Protein AF-A0A2V6WYW8-F1 (afdb_monomer)

Mean predicted aligned error: 4.52 Å

Foldseek 3Di:
DQDDDQADPPPRHGWDWDADPNDTWTADPPPGDTDPSDDDDDDDDDDD

Sequence (48 aa):
MSYTPRFCLWCGRRLASVRVEGHRRHRGPRCGWIFYDNAVPAVVGIIE

pLDDT: mean 91.27, std 8.74, range [50.03, 97.38]

Structure (mmCIF, N/CA/C/O backbone):
data_AF-A0A2V6WYW8-F1
#
_entry.id   AF-A0A2V6WYW8-F1
#
loop_
_atom_site.group_PDB
_atom_site.id
_atom_site.type_symbol
_atom_site.label_atom_id
_atom_site.label_alt_id
_atom_site.label_comp_id
_atom_site.label_asym_id
_atom_site.label_entity_id
_atom_site.label_seq_id
_atom_site.pdbx_PDB_ins_code
_atom_site.Cartn_x
_atom_site.Cartn_y
_atom_site.Cartn_z
_atom_site.occupancy
_atom_site.B_iso_or_equiv
_atom_site.auth_seq_id
_atom_site.auth_comp_id
_atom_site.auth_asym_id
_atom_site.auth_atom_id
_atom_site.pdbx_PDB_model_num
ATOM 1 N N . MET A 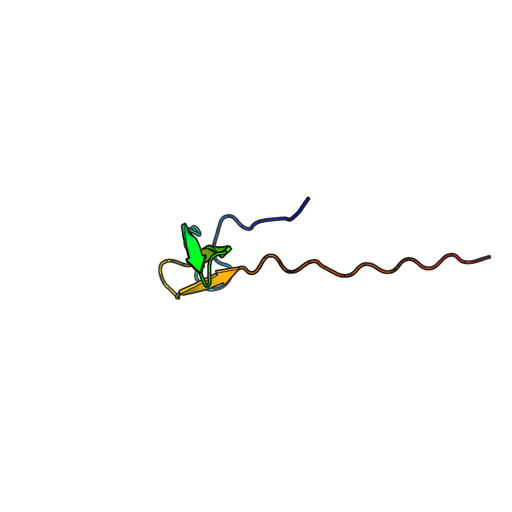1 1 ? -1.096 5.271 -14.046 1.00 50.03 1 MET A N 1
ATOM 2 C CA . MET A 1 1 ? -2.209 5.345 -13.071 1.00 50.03 1 MET A CA 1
ATOM 3 C C . MET A 1 1 ? -1.937 4.318 -11.989 1.00 50.03 1 MET A C 1
ATOM 5 O O . MET A 1 1 ? -1.957 3.138 -12.312 1.00 50.03 1 MET A O 1
ATOM 9 N N . SER A 1 2 ? -1.625 4.727 -10.756 1.00 64.12 2 SER A N 1
ATOM 10 C CA . SER A 1 2 ? -1.580 3.760 -9.656 1.00 64.12 2 SER A CA 1
ATOM 11 C C . SER A 1 2 ? -3.013 3.445 -9.228 1.00 64.12 2 SER A C 1
ATOM 13 O O . SER A 1 2 ? -3.837 4.342 -9.025 1.00 64.12 2 SER A O 1
ATOM 15 N N . TYR A 1 3 ? -3.363 2.160 -9.197 1.00 79.69 3 TY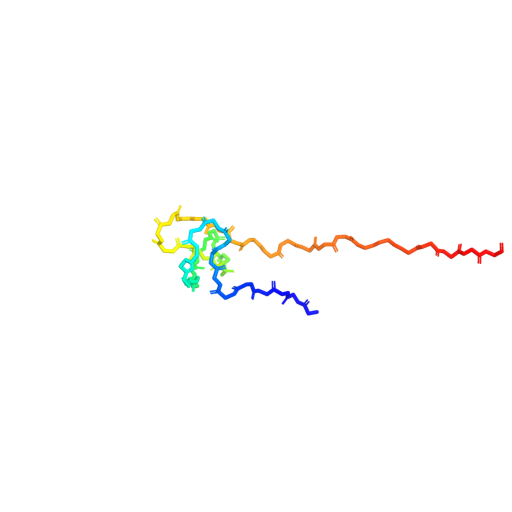R A N 1
ATOM 16 C CA . TYR A 1 3 ? -4.654 1.733 -8.677 1.00 79.69 3 TYR A CA 1
ATOM 17 C C . TYR A 1 3 ? -4.567 1.733 -7.154 1.00 79.69 3 TYR A C 1
ATOM 19 O O . TYR A 1 3 ? -3.935 0.867 -6.556 1.00 79.69 3 TYR A O 1
ATOM 27 N N . THR A 1 4 ? -5.217 2.704 -6.516 1.00 84.94 4 THR A N 1
ATOM 28 C CA . THR A 1 4 ? -5.412 2.669 -5.067 1.00 84.94 4 THR A CA 1
ATOM 29 C C . THR A 1 4 ? -6.725 1.941 -4.754 1.00 84.94 4 THR A C 1
ATOM 31 O O . THR A 1 4 ? -7.792 2.424 -5.152 1.00 84.94 4 THR A O 1
ATOM 34 N N . PRO A 1 5 ? -6.702 0.812 -4.022 1.00 91.38 5 PRO A N 1
ATOM 35 C CA . PRO A 1 5 ? -7.923 0.129 -3.621 1.00 91.38 5 PRO A CA 1
ATOM 36 C C . PRO A 1 5 ? -8.753 1.018 -2.685 1.00 91.38 5 PRO A C 1
ATOM 38 O O . PRO A 1 5 ? -8.222 1.732 -1.838 1.00 91.38 5 PRO A O 1
ATOM 41 N N . ARG A 1 6 ? -10.084 0.973 -2.805 1.00 94.88 6 ARG A N 1
ATOM 42 C CA . ARG A 1 6 ? -10.990 1.707 -1.894 1.00 94.88 6 ARG A CA 1
ATOM 43 C C . ARG A 1 6 ? -11.186 0.983 -0.554 1.00 94.88 6 ARG A C 1
ATOM 45 O O . ARG A 1 6 ? -11.505 1.615 0.454 1.00 94.88 6 ARG A O 1
ATOM 52 N N . PHE A 1 7 ? -10.989 -0.334 -0.543 1.00 96.31 7 PHE A N 1
ATOM 53 C CA . PHE A 1 7 ? -11.219 -1.219 0.597 1.00 96.31 7 PHE A CA 1
ATOM 54 C C . PHE A 1 7 ? -9.958 -2.018 0.932 1.00 96.31 7 PHE A C 1
ATOM 56 O O . PHE A 1 7 ? -9.135 -2.304 0.067 1.00 96.31 7 PHE A O 1
ATOM 63 N N . CYS A 1 8 ? -9.797 -2.364 2.206 1.00 95.62 8 CYS A N 1
ATOM 64 C CA . CYS A 1 8 ? -8.679 -3.156 2.691 1.00 95.62 8 CYS A CA 1
ATOM 65 C C . CYS A 1 8 ? -8.768 -4.581 2.139 1.00 95.62 8 CYS A C 1
ATOM 67 O O . CYS A 1 8 ? -9.761 -5.264 2.375 1.00 95.62 8 CYS A O 1
ATOM 69 N N . LEU A 1 9 ? -7.703 -5.041 1.480 1.00 93.81 9 LEU A N 1
ATOM 70 C CA . LEU A 1 9 ? -7.631 -6.391 0.911 1.00 93.81 9 LEU A CA 1
ATOM 71 C C . LEU A 1 9 ? -7.650 -7.493 1.981 1.00 93.81 9 LEU A C 1
ATOM 73 O O . LEU A 1 9 ? -8.018 -8.620 1.685 1.00 93.81 9 LEU A O 1
ATOM 77 N N . TRP A 1 10 ? -7.289 -7.166 3.227 1.00 96.12 10 TRP A N 1
ATOM 78 C CA . TRP A 1 10 ? -7.268 -8.129 4.330 1.00 96.12 10 TRP A CA 1
ATOM 79 C C . TRP A 1 10 ? -8.604 -8.241 5.075 1.00 96.12 10 TRP A C 1
ATOM 81 O O . TRP A 1 10 ? -9.030 -9.333 5.426 1.00 96.12 10 TRP A O 1
ATOM 91 N N . CYS A 1 11 ? -9.262 -7.113 5.377 1.00 96.50 11 CYS A N 1
ATOM 92 C CA . CYS A 1 11 ? -10.453 -7.096 6.245 1.00 96.50 11 CYS A CA 1
ATOM 93 C C . CYS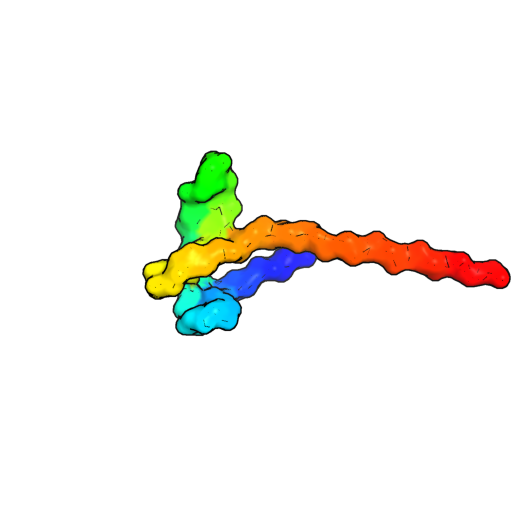 A 1 11 ? -11.705 -6.449 5.630 1.00 96.50 11 CYS A C 1
ATOM 95 O O . CYS A 1 11 ? -12.707 -6.288 6.326 1.00 96.50 11 CYS A O 1
ATOM 97 N N . GLY A 1 12 ? -11.651 -6.002 4.373 1.00 96.75 12 GLY A N 1
ATOM 98 C CA . GLY A 1 12 ? -12.793 -5.456 3.627 1.00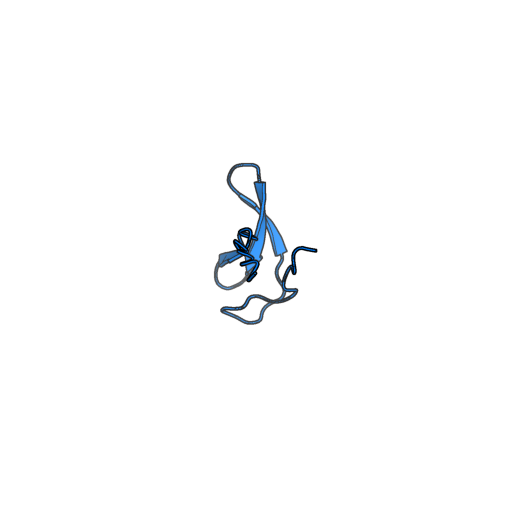 96.75 12 GLY A CA 1
ATOM 99 C C . GLY A 1 12 ? -13.283 -4.064 4.052 1.00 96.75 12 GLY A C 1
ATOM 100 O O . GLY A 1 12 ? -14.095 -3.457 3.360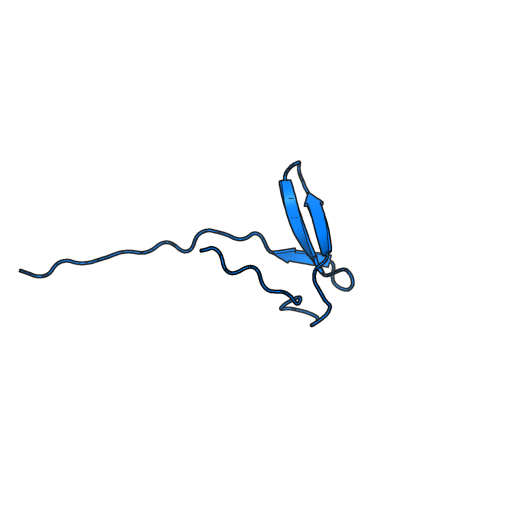 1.00 96.75 12 GLY A O 1
ATOM 101 N N . ARG A 1 13 ? -12.801 -3.501 5.169 1.00 97.38 13 ARG A N 1
ATOM 102 C CA . ARG A 1 13 ? -13.159 -2.136 5.604 1.00 97.38 13 ARG A CA 1
ATOM 103 C C . ARG A 1 13 ? -12.596 -1.079 4.649 1.00 97.38 13 ARG A C 1
ATOM 105 O O . ARG A 1 13 ? -11.508 -1.252 4.105 1.00 97.38 13 ARG A O 1
ATOM 112 N N . ARG A 1 14 ? -13.306 0.045 4.493 1.00 96.94 14 ARG A N 1
ATOM 113 C CA . ARG A 1 14 ? -12.831 1.197 3.707 1.00 96.94 14 ARG A CA 1
ATOM 114 C C . ARG A 1 14 ? -11.500 1.703 4.268 1.00 96.94 14 ARG A C 1
ATOM 116 O O . ARG A 1 14 ? -11.361 1.834 5.485 1.00 96.94 14 ARG A O 1
ATOM 123 N N . LEU A 1 15 ? -10.529 1.941 3.390 1.00 96.62 15 LEU A N 1
ATOM 124 C CA . LEU A 1 15 ? -9.206 2.419 3.794 1.00 96.62 15 LEU A CA 1
ATOM 125 C C . LEU A 1 15 ? -9.266 3.878 4.262 1.00 96.62 15 LEU A C 1
ATOM 127 O O . LEU A 1 15 ? -10.028 4.679 3.718 1.00 96.62 15 LEU A O 1
ATOM 131 N N . ALA A 1 16 ? -8.436 4.212 5.251 1.00 95.75 16 ALA A N 1
ATOM 132 C CA . ALA A 1 16 ? -8.246 5.571 5.746 1.00 95.75 16 ALA A CA 1
ATOM 133 C C . ALA A 1 16 ? -6.848 6.084 5.374 1.00 95.75 16 ALA A C 1
ATOM 135 O O . ALA A 1 16 ? -5.871 5.336 5.434 1.00 95.75 16 ALA A O 1
ATOM 136 N N . SER A 1 17 ? -6.746 7.361 5.009 1.00 95.69 17 SER A N 1
ATOM 137 C CA . SER A 1 17 ? -5.460 8.018 4.758 1.00 95.69 17 SER A CA 1
ATOM 138 C C . SER A 1 17 ? -4.792 8.392 6.079 1.00 95.69 17 SER A C 1
ATOM 140 O O . SER A 1 17 ? -5.393 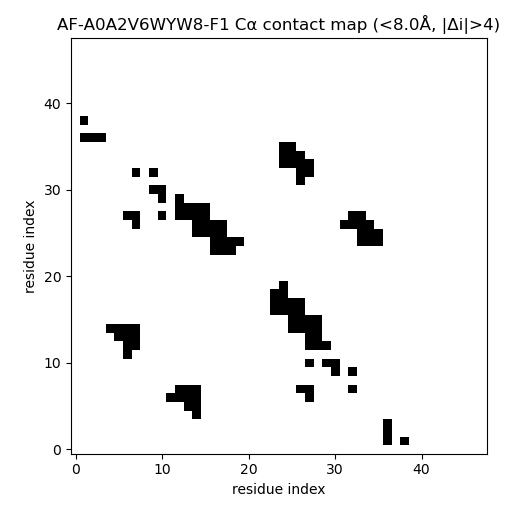9.069 6.909 1.00 95.69 17 SER A O 1
ATOM 142 N N . VAL A 1 18 ? -3.542 7.976 6.265 1.00 95.50 18 VAL A N 1
ATOM 143 C CA . VAL A 1 18 ? -2.737 8.216 7.473 1.00 95.50 18 VAL A CA 1
ATOM 144 C C . VAL A 1 18 ? -1.323 8.659 7.097 1.00 95.50 18 VAL A C 1
ATOM 146 O O . VAL A 1 18 ? -0.889 8.454 5.963 1.00 95.50 18 VAL A O 1
ATOM 149 N N . 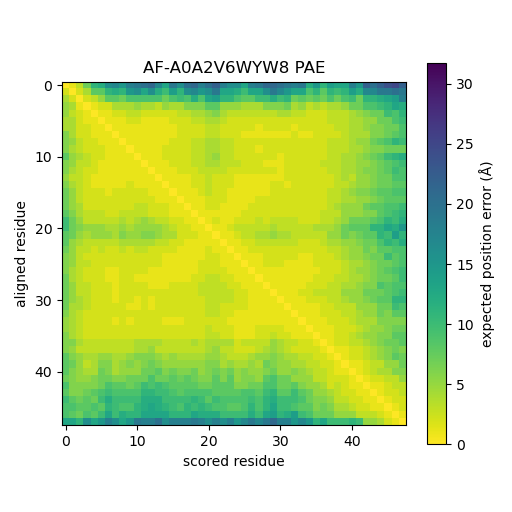ARG A 1 19 ? -0.583 9.257 8.037 1.00 96.44 19 ARG A N 1
ATOM 150 C CA . ARG A 1 19 ? 0.842 9.575 7.863 1.00 96.44 19 ARG A CA 1
ATOM 151 C C . ARG A 1 19 ? 1.684 8.523 8.587 1.00 96.44 19 ARG A C 1
ATOM 153 O O . ARG A 1 19 ? 1.521 8.339 9.788 1.00 96.44 19 ARG A O 1
ATOM 160 N N . VAL A 1 20 ? 2.544 7.824 7.854 1.00 93.38 20 VAL A N 1
ATOM 161 C CA . VAL A 1 20 ? 3.458 6.787 8.360 1.00 93.38 20 VAL A CA 1
ATOM 162 C C . VAL A 1 20 ? 4.853 7.165 7.890 1.00 93.38 20 VAL A C 1
ATOM 16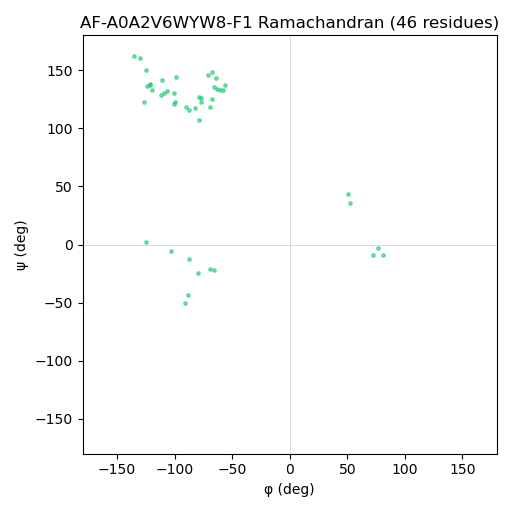4 O O . VAL A 1 20 ? 5.039 7.368 6.692 1.00 93.38 20 VAL A O 1
ATOM 167 N N . GLU A 1 21 ? 5.796 7.329 8.820 1.00 91.81 21 GLU A N 1
ATOM 168 C CA . GLU A 1 21 ? 7.192 7.694 8.505 1.00 91.81 21 GLU A CA 1
ATOM 169 C C . GLU A 1 21 ? 7.296 8.950 7.616 1.00 91.81 21 GLU A C 1
ATOM 171 O O . GLU A 1 21 ? 8.106 9.042 6.706 1.00 91.81 21 GLU A O 1
ATOM 176 N N . GLY A 1 22 ? 6.404 9.925 7.821 1.00 94.75 22 GLY A N 1
ATOM 177 C CA . GLY A 1 22 ? 6.356 11.145 7.008 1.00 94.75 22 GLY A CA 1
ATOM 178 C C . GLY A 1 22 ? 5.638 11.010 5.658 1.00 94.75 22 GLY A C 1
ATOM 179 O O . GLY A 1 22 ? 5.327 12.032 5.045 1.00 94.75 22 GLY A O 1
ATOM 180 N N . HIS A 1 23 ? 5.272 9.802 5.230 1.00 92.75 23 HIS A N 1
ATOM 181 C CA . HIS A 1 23 ? 4.565 9.544 3.974 1.00 92.75 23 HIS A CA 1
ATOM 182 C C . HIS A 1 23 ? 3.057 9.373 4.183 1.00 92.75 23 HIS A C 1
ATOM 184 O O . HIS A 1 23 ? 2.610 8.779 5.165 1.00 92.75 23 HIS A O 1
ATOM 190 N N . ARG A 1 24 ? 2.243 9.849 3.231 1.00 94.50 24 ARG A N 1
ATOM 191 C CA . ARG A 1 24 ? 0.800 9.564 3.218 1.00 94.50 24 ARG A CA 1
ATOM 192 C C . ARG A 1 24 ? 0.571 8.142 2.710 1.00 94.50 24 ARG A C 1
ATOM 194 O O . ARG A 1 24 ? 0.971 7.818 1.596 1.00 94.50 24 ARG A O 1
ATOM 201 N N . ARG A 1 25 ? -0.085 7.311 3.514 1.00 94.44 25 ARG A N 1
ATOM 202 C CA . ARG A 1 25 ? -0.384 5.903 3.220 1.00 94.44 25 ARG A CA 1
ATOM 203 C C . ARG A 1 25 ? -1.858 5.605 3.467 1.00 94.44 25 ARG A C 1
ATOM 205 O O . ARG A 1 25 ? -2.521 6.322 4.213 1.00 94.44 25 ARG A O 1
ATOM 212 N N . HIS A 1 26 ? -2.358 4.526 2.876 1.00 95.25 26 HIS A N 1
ATOM 213 C CA . HIS A 1 26 ? -3.706 4.032 3.142 1.00 95.25 26 HIS A CA 1
ATOM 214 C C . HIS A 1 26 ? -3.631 2.863 4.122 1.00 95.25 26 HIS A C 1
ATOM 216 O O . HIS A 1 26 ? -2.952 1.873 3.851 1.00 95.25 26 HIS A O 1
ATOM 222 N N . ARG A 1 27 ? -4.319 2.972 5.260 1.00 96.12 27 ARG A N 1
ATOM 223 C CA . ARG A 1 27 ? -4.309 1.966 6.326 1.00 96.12 27 ARG A CA 1
ATOM 224 C C . ARG A 1 27 ? -5.714 1.443 6.599 1.00 96.12 27 ARG A C 1
ATOM 226 O O . ARG A 1 27 ? -6.682 2.205 6.636 1.00 96.12 27 ARG A O 1
ATOM 233 N N . GLY A 1 28 ? -5.826 0.134 6.799 1.00 96.75 28 GLY A N 1
ATOM 234 C CA . GLY A 1 28 ? -7.051 -0.514 7.250 1.00 96.75 28 GLY A CA 1
ATOM 235 C C . GLY A 1 28 ? -7.344 -0.126 8.701 1.00 96.75 28 GLY A C 1
ATOM 236 O O . GLY A 1 28 ? -6.542 -0.469 9.569 1.00 96.75 28 GLY A O 1
ATOM 237 N N . PRO A 1 29 ? -8.478 0.530 9.007 1.00 95.94 29 PRO A N 1
ATOM 238 C CA . PRO A 1 29 ? -8.752 1.011 10.364 1.00 95.94 29 PRO A CA 1
ATOM 239 C C . PRO A 1 29 ? -9.013 -0.126 11.364 1.00 95.94 29 PRO A C 1
ATOM 241 O O . PRO A 1 29 ? -8.869 0.074 12.561 1.00 95.94 29 PRO A O 1
ATOM 244 N N . ARG A 1 30 ? -9.389 -1.322 10.883 1.00 96.56 30 ARG A N 1
ATOM 245 C CA . ARG A 1 30 ? -9.676 -2.493 11.728 1.00 96.56 30 ARG A CA 1
ATOM 246 C C . ARG A 1 30 ? -8.452 -3.374 11.974 1.00 96.56 30 ARG A C 1
ATOM 248 O O . ARG A 1 30 ? -8.205 -3.748 13.108 1.00 96.56 30 ARG A O 1
ATOM 255 N N . CYS A 1 31 ? -7.735 -3.762 10.918 1.00 96.44 31 CYS A N 1
ATOM 256 C CA . CYS A 1 31 ? -6.629 -4.724 11.019 1.00 96.44 31 CYS A CA 1
ATOM 257 C C . CYS A 1 31 ? -5.238 -4.080 10.965 1.00 96.44 31 CYS A C 1
ATOM 259 O O . CYS A 1 31 ? -4.241 -4.776 11.094 1.00 96.44 31 CYS A O 1
ATOM 261 N N . GLY A 1 32 ? -5.148 -2.769 10.723 1.00 96.00 32 GLY A N 1
ATOM 262 C CA . GLY A 1 32 ? -3.885 -2.039 10.684 1.00 96.00 32 GLY A CA 1
ATOM 263 C C . GLY A 1 32 ? -3.045 -2.223 9.418 1.00 96.00 32 GLY A C 1
ATOM 264 O O . GLY A 1 32 ? -2.026 -1.546 9.319 1.00 96.00 32 GLY A O 1
ATOM 265 N N . TRP A 1 33 ? -3.466 -3.059 8.462 1.00 95.94 33 TRP A N 1
ATOM 266 C CA . TRP A 1 33 ? -2.754 -3.309 7.201 1.00 95.94 33 TRP A CA 1
ATOM 267 C C . TRP A 1 33 ? -2.509 -2.021 6.403 1.00 95.94 33 TRP A C 1
ATOM 269 O O . TRP A 1 33 ? -3.417 -1.196 6.289 1.00 95.94 33 TRP A O 1
ATOM 279 N N . ILE A 1 34 ? -1.309 -1.861 5.838 1.00 95.44 34 ILE A N 1
ATOM 280 C CA . ILE A 1 34 ? -0.884 -0.667 5.093 1.00 95.44 34 ILE A CA 1
ATOM 281 C C . ILE A 1 34 ? -0.723 -1.014 3.611 1.00 95.44 34 ILE A C 1
ATOM 283 O O . ILE A 1 34 ? -0.005 -1.946 3.256 1.00 95.44 34 ILE A O 1
ATOM 287 N N . PHE A 1 35 ? -1.354 -0.225 2.744 1.00 93.00 35 PHE A N 1
ATOM 288 C CA . PHE A 1 35 ? -1.121 -0.264 1.304 1.00 93.00 35 PHE A CA 1
ATOM 289 C C . PHE A 1 35 ? 0.043 0.666 0.943 1.00 93.00 35 PHE A C 1
ATOM 291 O O . PHE A 1 35 ? -0.047 1.885 1.125 1.00 93.00 35 PHE A O 1
ATOM 298 N N . TYR A 1 36 ? 1.131 0.081 0.438 1.00 90.69 36 TYR A N 1
ATOM 299 C CA . TYR A 1 36 ? 2.367 0.804 0.125 1.00 90.69 36 TYR A CA 1
ATOM 300 C C . TYR A 1 36 ? 2.405 1.416 -1.279 1.00 90.69 36 TYR A C 1
ATOM 302 O O . TYR A 1 36 ? 3.254 2.270 -1.515 1.00 90.69 36 TYR A O 1
ATOM 310 N N . ASP A 1 37 ? 1.469 1.052 -2.163 1.00 87.94 37 ASP A N 1
ATOM 311 C CA . ASP A 1 37 ? 1.440 1.505 -3.564 1.00 87.94 37 ASP A CA 1
ATOM 312 C C . ASP A 1 37 ? 2.794 1.308 -4.273 1.00 87.94 37 ASP A C 1
ATOM 314 O O . ASP A 1 37 ? 3.314 2.201 -4.939 1.00 87.94 37 ASP A O 1
ATOM 318 N N . ASN A 1 38 ? 3.416 0.142 -4.054 1.00 87.69 38 ASN A N 1
ATOM 319 C CA . ASN A 1 38 ? 4.701 -0.184 -4.664 1.00 87.69 38 ASN A CA 1
ATOM 320 C C . ASN A 1 38 ? 4.545 -0.239 -6.188 1.00 87.69 38 ASN A C 1
ATOM 322 O O . ASN A 1 38 ? 3.613 -0.864 -6.697 1.00 87.69 38 ASN A O 1
ATOM 326 N N . ALA A 1 39 ? 5.476 0.388 -6.908 1.00 86.38 39 ALA A N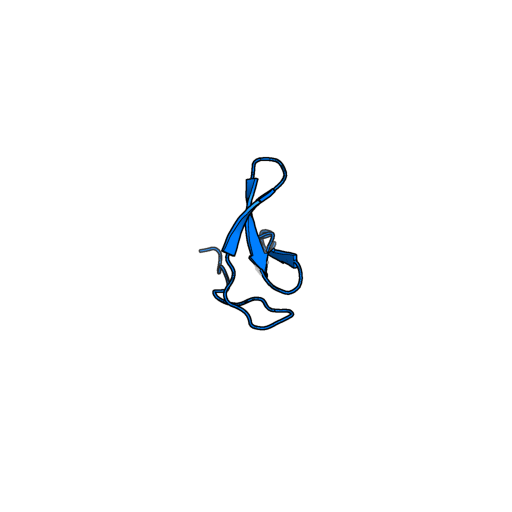 1
ATOM 327 C CA . ALA A 1 39 ? 5.493 0.336 -8.362 1.00 86.38 39 ALA A CA 1
ATOM 328 C C . ALA A 1 39 ? 5.644 -1.116 -8.835 1.00 86.38 39 ALA A C 1
ATOM 330 O O . ALA A 1 39 ? 6.502 -1.853 -8.349 1.00 86.38 39 ALA A O 1
ATOM 331 N N . VAL A 1 40 ? 4.810 -1.516 -9.794 1.00 87.06 40 VAL A N 1
ATOM 332 C CA . VAL A 1 40 ? 4.938 -2.818 -10.452 1.00 87.06 40 VAL A CA 1
ATOM 333 C C . VAL A 1 40 ? 6.006 -2.681 -11.541 1.00 87.06 40 VAL A C 1
ATOM 335 O O . VAL A 1 40 ? 5.813 -1.870 -12.451 1.00 87.06 40 VAL A O 1
ATOM 338 N N . PRO A 1 41 ? 7.131 -3.417 -11.472 1.00 88.94 41 PRO A N 1
ATOM 339 C CA . PRO A 1 41 ? 8.121 -3.403 -12.539 1.00 88.94 41 PRO A CA 1
ATOM 340 C C . PRO A 1 41 ? 7.516 -4.007 -13.809 1.00 88.94 41 PRO A C 1
ATOM 342 O O . PRO A 1 41 ? 6.850 -5.041 -13.762 1.00 88.94 41 PRO A O 1
ATOM 345 N N . ALA A 1 42 ? 7.758 -3.359 -14.945 1.00 90.44 42 ALA A N 1
ATOM 346 C CA . ALA A 1 42 ? 7.337 -3.831 -16.257 1.00 90.44 42 ALA A CA 1
ATOM 347 C C . ALA A 1 42 ? 8.569 -4.009 -17.149 1.00 90.44 42 ALA A C 1
ATOM 349 O O . ALA A 1 42 ? 9.460 -3.160 -17.153 1.00 90.44 42 ALA A O 1
ATOM 350 N N . VAL A 1 43 ? 8.608 -5.112 -17.896 1.00 93.00 43 VAL A N 1
ATOM 351 C CA . VAL A 1 43 ? 9.668 -5.433 -18.859 1.00 93.00 43 VAL A CA 1
ATOM 352 C C . VAL A 1 43 ? 9.015 -5.663 -20.215 1.00 93.00 43 VAL A C 1
ATOM 354 O O . VAL A 1 43 ? 7.978 -6.321 -20.296 1.00 93.00 43 VAL A O 1
ATOM 357 N N . VAL A 1 44 ? 9.616 -5.117 -21.270 1.00 93.81 44 VAL A N 1
ATOM 358 C CA . VAL A 1 44 ? 9.196 -5.324 -22.658 1.00 93.81 44 VAL A CA 1
ATOM 359 C C . VAL A 1 44 ? 10.343 -5.967 -23.433 1.00 93.81 44 VAL A C 1
ATOM 361 O O . VAL A 1 44 ? 11.489 -5.543 -23.302 1.00 93.81 44 VAL A O 1
ATOM 364 N N . GLY A 1 45 ? 10.037 -7.009 -24.206 1.00 93.81 45 GLY A N 1
ATOM 365 C CA . GLY A 1 45 ? 10.962 -7.628 -25.151 1.00 93.81 45 GLY A CA 1
ATOM 366 C C . GLY A 1 45 ? 10.569 -7.253 -26.574 1.00 93.81 45 GLY A C 1
ATOM 367 O O . GLY A 1 45 ? 9.393 -7.339 -26.925 1.00 93.81 45 GLY A O 1
ATOM 368 N N . ILE A 1 46 ? 11.543 -6.827 -27.372 1.00 91.12 46 ILE A N 1
ATOM 369 C CA . ILE A 1 46 ? 11.384 -6.609 -28.812 1.00 91.12 46 ILE A CA 1
ATOM 370 C C . ILE A 1 46 ? 11.993 -7.830 -29.503 1.00 91.12 46 ILE A C 1
ATOM 372 O O . ILE A 1 46 ? 13.094 -8.243 -29.142 1.00 91.12 46 ILE A O 1
ATOM 376 N N . ILE A 1 47 ? 11.256 -8.427 -30.436 1.00 83.62 47 ILE A N 1
ATOM 377 C CA . ILE A 1 47 ? 11.711 -9.561 -31.246 1.00 83.62 47 ILE A CA 1
ATOM 378 C C . ILE A 1 47 ? 11.925 -9.034 -32.665 1.00 83.62 47 ILE A C 1
ATOM 380 O O . ILE A 1 47 ? 11.031 -8.370 -33.195 1.00 83.62 47 ILE A O 1
ATOM 384 N N . GLU A 1 48 ? 13.091 -9.328 -33.236 1.00 73.06 48 GLU A N 1
ATOM 385 C CA . GLU A 1 48 ? 13.446 -9.088 -34.643 1.00 73.06 48 GLU A CA 1
ATOM 386 C C . GLU A 1 48 ? 13.484 -10.407 -35.420 1.00 73.06 48 GLU A C 1
ATOM 388 O O . GLU A 1 48 ? 13.935 -11.423 -34.836 1.00 73.06 48 GLU A O 1
#

Nearest PDB structures (foldseek):
  8ity-assembly1_I  TM=6.494E-01  e=1.540E-01  Homo sapiens
  7aea-assembly1_I  TM=6.880E-01  e=3.880E-01  Homo sapiens
  8iuh-assembly1_I  TM=6.879E-01  e=5.397E-01  Homo sapiens
  7fjj-assembly1_I  TM=6.884E-01  e=5.765E-01  Homo sapiens
  6blp-assembly1_I  TM=5.828E-01  e=5.397E-01  Saccharomyces cerevisiae S288C

Radius of gyration: 14.86 Å; Cα contacts (8 Å, |Δi|>4): 59; chains: 1; bounding box: 27×21×46 Å

Solvent-accessible surface area (backbone atoms only — not comparable to full-atom values): 3421 Å² total; per-residue (Å²): 135,86,87,75,74,68,43,25,91,87,77,64,46,62,47,41,83,44,77,54,98,89,38,86,35,38,28,21,83,86,79,64,52,71,55,79,81,73,82,79,89,83,86,86,85,88,86,134

Secondary structure (DSSP, 8-state):
-----SB-TTT-PBPEEEEETTEEEEE-TTT--EE--PPPP-------